Protein AF-A0A7C5RRA3-F1 (afdb_monomer)

Foldseek 3Di:
DDDPVCCQVPVPVVVVVCVVVVHDDPSVVSNVLVVLLVVLVVLLVVLVVVLVVLVVLLVVLVVQLPDPVHDPVVSVVSVVVSVVSVVVSVVSVVVSVVSVVVSVVSD

pLDDT: mean 86.03, std 7.1, range [56.44, 93.75]

Sequence (107 aa):
MLSLQLIRDHPDVVREALQRRHAQAPLDELIEVDRLWRQYTHQVETIRSERNALSKEIGQLSRLINDPQVDVRERRRAQHRRDDLVARSSFLSQQLEGLEAQLKEAE

Secondary structure (DSSP, 8-state):
---HHHHHH-HHHHHHHHHHTT----HHHHHHHHHHHHHHHHHHHHHHHHHHHHHHHHHHHHHHHH-TTS-HHHHHHHHHHHHHHHHHHHHHHHHHHHHHHHHHH--

Radius of gyration: 23.5 Å; Cα contacts (8 Å, |Δi|>4): 55; chains: 1; bounding box: 48×21×66 Å

Nearest PDB structures (foldseek):
  6r1m-assembly1_B  TM=5.993E-01  e=2.565E-02  Escherichia coli
  6hdz-assembly1_A  TM=5.631E-01  e=2.276E-02  Pseudomonas aeruginosa
  6he3-assembly1_A  TM=5.632E-01  e=2.276E-02  Pseudomonas aeruginosa
  6r1m-assembly1_A  TM=5.900E-01  e=3.257E-02  Escherichia coli
  6he1-assembly1_A  TM=5.591E-01  e=2.416E-02  Pseudomonas aeruginosa

Mean predicted aligned error: 7.26 Å

Solvent-accessible su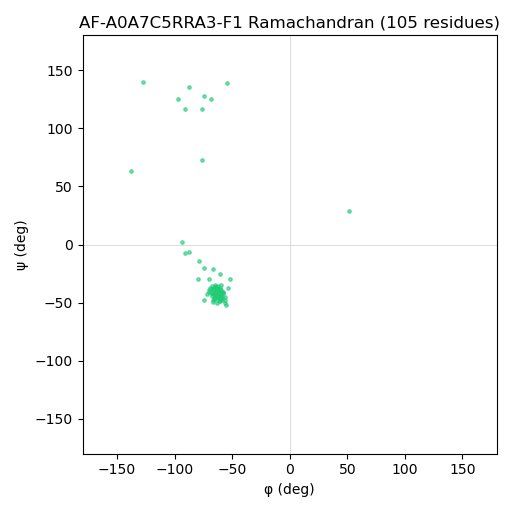rface area (backbone atoms only — not comparable to full-atom values): 5974 Å² total; per-residue (Å²): 131,87,53,71,64,53,49,69,78,37,45,67,62,49,52,51,54,29,57,79,66,74,48,90,70,71,60,68,60,52,52,52,51,54,50,51,50,51,52,50,52,51,48,46,54,48,50,52,51,50,44,54,52,46,53,51,51,41,53,53,33,52,51,51,52,69,38,86,89,50,54,70,70,55,28,52,53,36,46,54,52,34,51,55,49,51,52,51,43,52,53,49,50,54,51,42,54,53,51,54,51,54,53,61,74,72,107

Structure (mmCIF, N/CA/C/O backbone):
data_AF-A0A7C5RRA3-F1
#
_entry.id   AF-A0A7C5RRA3-F1
#
loop_
_atom_site.group_PDB
_atom_site.id
_atom_site.type_symbol
_atom_site.label_atom_id
_atom_site.label_alt_id
_atom_site.label_comp_id
_atom_site.label_asym_id
_atom_site.label_entity_id
_atom_site.label_seq_id
_atom_site.pdbx_PDB_ins_code
_atom_site.Cartn_x
_atom_site.Cartn_y
_atom_site.Cartn_z
_atom_site.occupancy
_atom_site.B_iso_or_equiv
_atom_site.auth_seq_id
_atom_site.auth_comp_id
_atom_site.auth_asym_id
_atom_site.auth_atom_id
_atom_site.pdbx_PDB_model_num
ATOM 1 N N . MET A 1 1 ? -9.518 -10.318 27.737 1.00 56.44 1 MET A N 1
ATOM 2 C CA . MET A 1 1 ? -9.768 -9.094 26.946 1.00 56.44 1 MET A CA 1
ATOM 3 C C . MET A 1 1 ? -10.991 -9.335 26.081 1.00 56.44 1 MET A C 1
ATOM 5 O O . MET A 1 1 ? -11.130 -10.449 25.593 1.00 56.44 1 MET A O 1
ATOM 9 N N . LEU A 1 2 ? -11.896 -8.361 25.955 1.00 60.06 2 LEU A N 1
ATOM 10 C CA . LEU A 1 2 ? -13.022 -8.464 25.023 1.00 60.06 2 LEU A CA 1
ATOM 11 C C . LEU A 1 2 ? -12.451 -8.409 23.600 1.00 60.06 2 LEU A C 1
ATOM 13 O O . LEU A 1 2 ? -11.700 -7.488 23.286 1.00 60.06 2 LEU A O 1
ATOM 17 N N . SER A 1 3 ? -12.750 -9.396 22.763 1.00 75.88 3 SER A N 1
ATOM 18 C CA . SER A 1 3 ? -12.256 -9.405 21.387 1.00 75.88 3 SER A CA 1
ATOM 19 C C . SER A 1 3 ? -13.037 -8.382 20.559 1.00 75.88 3 SER A C 1
ATOM 21 O O . SER A 1 3 ? -14.262 -8.461 20.506 1.00 75.88 3 SER A O 1
ATOM 23 N N . LEU A 1 4 ? -12.349 -7.474 19.857 1.00 73.81 4 LEU A N 1
ATOM 24 C CA . LEU A 1 4 ? -12.953 -6.555 18.870 1.00 73.81 4 LEU A CA 1
ATOM 25 C C . LEU A 1 4 ? -13.814 -7.294 17.833 1.00 73.81 4 LEU A C 1
ATOM 27 O O . LEU A 1 4 ? -14.827 -6.785 17.368 1.00 73.81 4 LEU A O 1
ATOM 31 N N . GLN A 1 5 ? -13.457 -8.543 17.538 1.00 75.25 5 GLN A N 1
ATOM 32 C CA . GLN A 1 5 ? -14.237 -9.423 16.678 1.00 75.25 5 GLN A CA 1
ATOM 33 C C . GLN A 1 5 ? -15.624 -9.759 17.248 1.00 75.25 5 GLN A C 1
ATOM 35 O O . GLN A 1 5 ? -16.602 -9.731 16.516 1.00 75.25 5 GLN A O 1
ATOM 40 N N . LEU A 1 6 ? -15.741 -9.979 18.562 1.00 78.38 6 LEU A N 1
ATOM 41 C CA . LEU A 1 6 ? -17.031 -10.220 19.217 1.00 78.38 6 LEU A CA 1
ATOM 42 C C . LEU A 1 6 ? -17.925 -8.971 19.173 1.00 78.38 6 LEU A C 1
ATOM 44 O O . LEU A 1 6 ? -19.128 -9.082 18.970 1.00 78.38 6 LEU A O 1
ATOM 48 N N . ILE A 1 7 ? -17.324 -7.788 19.339 1.00 80.06 7 ILE A N 1
ATOM 49 C CA . ILE A 1 7 ? -18.016 -6.493 19.241 1.00 80.06 7 ILE A CA 1
ATOM 50 C C . ILE A 1 7 ? -18.575 -6.277 17.832 1.00 80.06 7 ILE A C 1
ATOM 52 O O . ILE A 1 7 ? -19.681 -5.770 17.677 1.00 80.06 7 ILE A O 1
ATOM 56 N N . 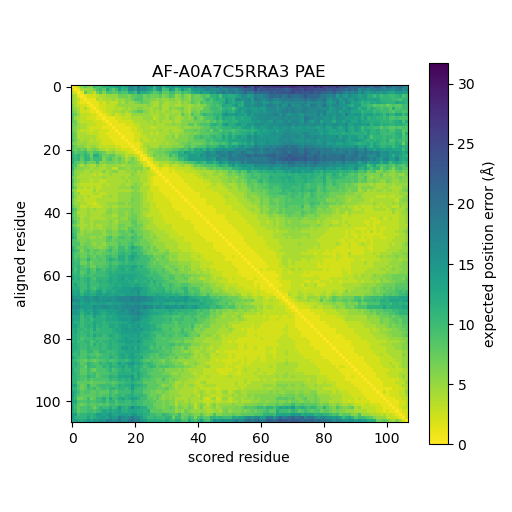ARG A 1 8 ? -17.821 -6.693 16.814 1.00 77.69 8 ARG A N 1
ATOM 57 C CA . ARG A 1 8 ? -18.194 -6.576 15.404 1.00 77.69 8 ARG A CA 1
ATOM 58 C C . ARG A 1 8 ? -19.269 -7.574 14.984 1.00 77.69 8 ARG A C 1
ATOM 60 O O . ARG A 1 8 ? -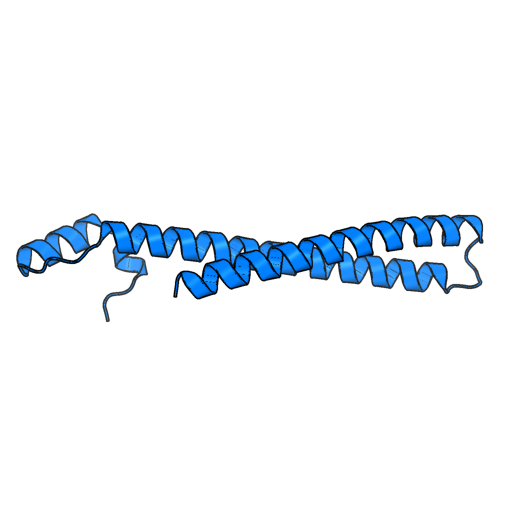20.213 -7.191 14.303 1.00 77.69 8 ARG A O 1
ATOM 67 N N . ASP A 1 9 ? -19.096 -8.838 15.353 1.00 81.81 9 ASP A N 1
ATOM 68 C CA . ASP A 1 9 ? -19.958 -9.927 14.886 1.00 81.81 9 ASP A CA 1
ATOM 69 C C . ASP A 1 9 ? -21.281 -9.959 15.672 1.00 81.81 9 ASP A C 1
ATOM 71 O O . ASP A 1 9 ? -22.325 -10.328 15.133 1.00 81.81 9 ASP A O 1
ATOM 75 N N . HIS A 1 10 ? -21.255 -9.526 16.940 1.00 84.44 10 HIS A N 1
ATOM 76 C CA . HIS A 1 10 ? -22.409 -9.523 17.840 1.00 84.44 10 HIS A CA 1
ATOM 77 C C . HIS A 1 10 ? -22.506 -8.231 18.679 1.00 84.44 10 HIS A C 1
ATOM 79 O O . HIS A 1 10 ? -22.461 -8.289 19.915 1.00 84.44 10 HIS A O 1
ATOM 85 N N . PRO A 1 11 ? -22.694 -7.058 18.045 1.00 81.75 11 PRO A N 1
ATOM 86 C CA . PRO A 1 11 ? -22.776 -5.777 18.750 1.00 81.75 11 PRO A CA 1
ATOM 87 C C . PRO A 1 11 ? -23.933 -5.734 19.756 1.00 81.75 11 PRO A C 1
ATOM 89 O O . PRO A 1 11 ? -23.785 -5.188 20.848 1.00 81.75 11 PRO A O 1
ATOM 92 N N . ASP A 1 12 ? -25.062 -6.376 19.446 1.00 82.62 12 ASP A N 1
ATOM 93 C CA . ASP A 1 12 ? -26.242 -6.392 20.317 1.00 82.62 12 ASP A CA 1
ATOM 94 C C . ASP A 1 12 ? -26.000 -7.169 21.618 1.00 82.62 12 ASP A C 1
ATOM 96 O O . ASP A 1 12 ? -26.393 -6.719 22.694 1.00 82.62 12 ASP A O 1
ATOM 100 N N . VAL A 1 13 ? -25.268 -8.287 21.542 1.00 84.75 13 VAL A N 1
ATOM 101 C CA . VAL A 1 13 ? -24.884 -9.094 22.713 1.00 84.75 13 VAL A CA 1
ATOM 102 C C . VAL A 1 13 ? -23.958 -8.296 23.630 1.00 84.75 13 VAL A C 1
ATOM 104 O O . VAL A 1 13 ? -24.082 -8.346 24.856 1.00 84.75 13 VAL A O 1
ATOM 107 N N . VAL A 1 14 ? -23.040 -7.520 23.048 1.00 82.50 14 VAL A N 1
ATOM 108 C CA . VAL A 1 14 ? -22.143 -6.645 23.810 1.00 82.50 14 VAL A CA 1
ATOM 109 C C . VAL A 1 14 ? -22.911 -5.476 24.429 1.00 82.50 14 VAL A C 1
ATOM 111 O O . VAL A 1 14 ? -22.683 -5.159 25.597 1.00 82.50 14 VAL A O 1
ATOM 114 N N . ARG A 1 15 ? -23.863 -4.881 23.701 1.00 83.38 15 ARG A N 1
ATOM 115 C CA . ARG A 1 15 ? -24.729 -3.804 24.204 1.00 83.38 15 ARG A CA 1
ATOM 116 C C . ARG A 1 15 ? -25.561 -4.270 25.401 1.00 83.38 15 ARG A C 1
ATOM 118 O O . ARG A 1 15 ? -25.609 -3.578 26.418 1.00 83.38 15 ARG A O 1
ATOM 125 N N . GLU A 1 16 ? -26.144 -5.464 25.328 1.00 83.44 16 GLU A N 1
ATOM 126 C CA . GLU A 1 16 ? -26.901 -6.056 26.435 1.00 83.44 16 GLU A CA 1
ATOM 127 C C . GLU A 1 16 ? -25.997 -6.371 27.642 1.00 83.44 16 GLU A C 1
ATOM 129 O O . GLU A 1 16 ? -26.345 -6.080 28.789 1.00 83.44 16 GLU A O 1
ATOM 134 N N . ALA A 1 17 ? -24.795 -6.907 27.406 1.00 84.31 17 ALA A N 1
ATOM 135 C CA . ALA A 1 17 ? -23.824 -7.173 28.466 1.00 84.31 17 ALA A CA 1
ATOM 136 C C . ALA A 1 17 ? -23.338 -5.889 29.169 1.00 84.31 17 ALA A C 1
ATOM 138 O O . ALA A 1 17 ? -23.134 -5.899 30.386 1.00 84.31 17 ALA A O 1
ATOM 139 N N . LEU A 1 18 ? -23.178 -4.787 28.429 1.00 82.94 18 LEU A N 1
ATOM 140 C CA . LEU A 1 18 ? -22.840 -3.465 28.967 1.00 82.94 18 LEU A CA 1
ATOM 141 C C . LEU A 1 18 ? -23.981 -2.891 29.815 1.00 82.94 18 LEU A C 1
ATOM 143 O O . LEU A 1 18 ? -23.739 -2.445 30.939 1.00 82.94 18 LEU A O 1
ATOM 147 N N . GLN A 1 19 ? -25.226 -2.990 29.333 1.00 83.94 19 GLN A N 1
ATOM 148 C CA . GLN A 1 19 ? -26.414 -2.572 30.085 1.00 83.94 19 GLN A CA 1
ATOM 149 C C . GLN A 1 19 ? -26.565 -3.344 31.400 1.00 83.94 19 GLN A C 1
ATOM 151 O O . GLN A 1 19 ? -26.742 -2.729 32.450 1.00 83.94 19 GLN A O 1
ATOM 156 N N . ARG A 1 20 ? -26.415 -4.678 31.376 1.00 85.06 20 ARG A N 1
ATOM 157 C CA . ARG A 1 20 ? -26.461 -5.529 32.584 1.00 85.06 20 ARG A CA 1
ATOM 158 C C . ARG A 1 20 ? -25.376 -5.182 33.606 1.00 85.06 20 ARG A C 1
ATOM 160 O O . ARG A 1 20 ? -25.533 -5.461 34.789 1.00 85.06 20 ARG A O 1
ATOM 167 N N . ARG A 1 21 ? -24.265 -4.598 33.154 1.00 84.06 21 ARG A N 1
ATOM 168 C CA . ARG A 1 21 ? -23.142 -4.165 33.996 1.00 84.06 21 ARG A CA 1
ATOM 169 C C . ARG A 1 21 ? -23.226 -2.699 34.421 1.00 84.06 21 ARG A C 1
ATOM 171 O O . ARG A 1 21 ? -22.305 -2.235 35.085 1.00 84.06 21 ARG A O 1
ATOM 178 N N . HIS A 1 22 ? -24.285 -1.978 34.041 1.00 79.56 22 HIS A N 1
ATOM 179 C CA . HIS A 1 22 ? -24.413 -0.528 34.231 1.00 79.56 22 HIS A CA 1
ATOM 180 C C . HIS A 1 22 ? -23.200 0.265 33.708 1.00 79.56 22 HIS A C 1
ATOM 182 O O . HIS A 1 22 ? -22.879 1.337 34.215 1.00 79.56 22 HIS A O 1
ATOM 188 N N . ALA A 1 23 ? -22.520 -0.265 32.690 1.00 76.19 23 ALA A N 1
ATOM 189 C CA . ALA A 1 23 ? -21.362 0.363 32.078 1.00 76.19 23 ALA A CA 1
ATOM 190 C C . ALA A 1 23 ? -21.804 1.119 30.822 1.00 76.19 23 ALA A C 1
ATOM 192 O O . ALA A 1 23 ? -22.407 0.534 29.922 1.00 76.19 23 ALA A O 1
ATOM 193 N N . GLN A 1 24 ? -21.484 2.410 30.746 1.00 70.81 24 GLN A N 1
ATOM 194 C CA . GLN A 1 24 ? -21.594 3.169 29.504 1.00 70.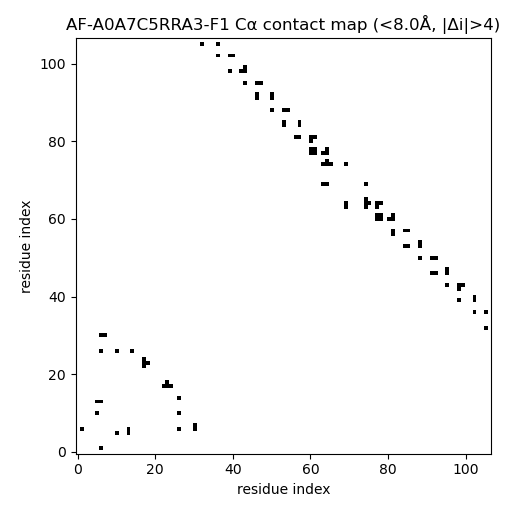81 24 GLN A CA 1
ATOM 195 C C . GLN A 1 24 ? -20.261 3.081 28.766 1.00 70.81 24 GLN A C 1
ATOM 197 O O . GLN A 1 24 ? -19.237 3.531 29.273 1.00 70.81 24 GLN A O 1
ATOM 202 N N . ALA A 1 25 ? -20.279 2.470 27.586 1.00 75.69 25 ALA A N 1
ATOM 203 C CA . ALA A 1 25 ? -19.153 2.463 26.665 1.00 75.69 25 ALA A CA 1
ATOM 204 C C . ALA A 1 25 ? -19.642 2.946 25.292 1.00 75.69 25 ALA A C 1
ATOM 206 O O . ALA A 1 25 ? -20.744 2.553 24.889 1.00 75.69 25 ALA A O 1
ATOM 207 N N . PRO A 1 26 ? -18.856 3.766 24.572 1.00 79.44 26 PRO A N 1
ATOM 208 C CA . PRO A 1 26 ? -19.215 4.270 23.250 1.00 79.44 26 PRO A CA 1
ATOM 209 C C . PRO A 1 26 ? -19.027 3.166 22.194 1.00 79.44 26 PRO A C 1
ATOM 211 O O . PRO A 1 26 ? -18.072 3.153 21.423 1.00 79.44 26 PRO A O 1
ATOM 214 N N . LEU A 1 27 ? -19.926 2.177 22.210 1.00 81.31 27 LEU A N 1
ATOM 215 C CA . LEU A 1 27 ? -19.847 0.984 21.364 1.00 81.31 27 LEU A CA 1
ATOM 216 C C . LEU A 1 27 ? -19.957 1.328 19.876 1.00 81.31 27 LEU A C 1
ATOM 218 O O . LEU A 1 27 ? -19.226 0.773 19.063 1.00 81.31 27 LEU A O 1
ATOM 222 N N . ASP A 1 28 ? -20.860 2.245 19.533 1.00 81.88 28 ASP A N 1
ATOM 223 C CA . ASP A 1 28 ? -21.107 2.620 18.143 1.00 81.88 28 ASP A CA 1
ATOM 224 C C . ASP A 1 28 ? -19.909 3.403 17.566 1.00 81.88 28 ASP A C 1
ATOM 226 O O . ASP A 1 28 ? -19.473 3.118 16.454 1.00 81.88 28 ASP A O 1
ATOM 230 N N . GLU A 1 29 ? -19.288 4.294 18.352 1.00 83.44 29 GLU A N 1
ATOM 231 C CA . GLU A 1 29 ? -18.044 4.982 17.959 1.00 83.44 29 GLU A CA 1
ATOM 232 C C . GLU A 1 29 ? -16.896 3.988 17.749 1.00 83.44 29 GLU A C 1
ATOM 234 O O . GLU A 1 29 ? -16.170 4.077 16.761 1.00 83.44 29 GLU A O 1
ATOM 239 N N . LEU A 1 30 ? -16.762 2.993 18.633 1.00 83.25 30 LEU A N 1
ATOM 240 C CA . LEU A 1 30 ? -15.745 1.949 18.506 1.00 83.25 30 LEU A CA 1
ATOM 241 C C . LEU A 1 30 ? -15.915 1.130 17.216 1.00 83.25 30 LEU A C 1
ATOM 243 O O . LEU A 1 30 ? -14.926 0.793 16.565 1.00 83.25 30 LEU A O 1
ATOM 247 N N . ILE A 1 31 ? -17.156 0.804 16.844 1.00 85.25 31 ILE A N 1
ATOM 248 C CA . ILE A 1 31 ? -17.459 0.062 15.614 1.00 85.25 31 ILE A CA 1
ATOM 249 C C . ILE A 1 31 ? -17.121 0.900 14.376 1.00 85.25 31 ILE A C 1
ATOM 251 O O . ILE A 1 31 ? -16.541 0.369 13.425 1.00 85.25 31 ILE A O 1
ATOM 255 N N . GLU A 1 32 ? -17.441 2.194 14.383 1.00 86.94 32 GLU A N 1
ATOM 256 C CA . GLU A 1 32 ? -17.117 3.091 13.270 1.00 86.94 32 GLU A CA 1
ATOM 257 C C . GLU A 1 32 ? -15.605 3.297 13.116 1.00 86.94 32 GLU A C 1
ATOM 259 O O . GLU A 1 32 ? -15.083 3.195 12.003 1.00 86.94 32 GLU A O 1
ATOM 264 N N . VAL A 1 33 ? -14.870 3.482 14.217 1.00 85.81 33 VAL A N 1
ATOM 265 C CA . VAL A 1 33 ? -13.401 3.567 14.188 1.00 85.81 33 VAL A CA 1
ATOM 266 C C . VAL A 1 33 ? -12.783 2.258 13.680 1.00 85.81 33 VAL A C 1
ATOM 268 O O . VAL A 1 33 ? -11.939 2.293 12.785 1.00 85.81 33 VAL A O 1
ATOM 271 N N . ASP A 1 34 ? -13.246 1.091 14.150 1.00 86.38 34 ASP A N 1
ATOM 272 C CA . ASP A 1 34 ? -12.788 -0.220 13.650 1.00 86.38 34 ASP A CA 1
ATOM 273 C C . ASP A 1 34 ? -13.072 -0.405 12.149 1.00 86.38 34 ASP A C 1
ATOM 275 O O . ASP A 1 34 ? -12.270 -0.999 11.418 1.00 86.38 34 ASP A O 1
ATOM 279 N N . ARG A 1 35 ? -14.212 0.099 11.664 1.00 87.31 35 ARG A N 1
ATOM 280 C CA . ARG A 1 35 ? -14.571 0.064 10.243 1.00 87.31 35 ARG A CA 1
ATOM 281 C C . ARG A 1 35 ? -13.633 0.937 9.411 1.00 87.31 35 ARG A C 1
ATOM 283 O O . ARG A 1 35 ? -13.123 0.455 8.396 1.00 87.31 35 ARG A O 1
ATOM 290 N N . LEU A 1 36 ? -13.411 2.185 9.823 1.00 86.62 36 LEU A N 1
ATOM 291 C CA . LEU A 1 36 ? -12.525 3.121 9.126 1.00 86.62 36 LEU A CA 1
ATOM 292 C C . LEU A 1 36 ? -11.087 2.608 9.106 1.00 86.62 36 LEU A C 1
ATOM 294 O O . LEU A 1 36 ? -10.469 2.572 8.043 1.00 86.62 36 LEU A O 1
ATOM 298 N N . TRP A 1 37 ? -10.593 2.121 10.245 1.00 86.56 37 TRP A N 1
ATOM 299 C CA . TRP A 1 37 ? -9.260 1.537 10.354 1.00 86.56 37 TRP A CA 1
ATOM 300 C C . TRP A 1 37 ? -9.071 0.393 9.351 1.00 86.56 37 TRP A C 1
ATOM 302 O O . TRP A 1 37 ? -8.169 0.449 8.515 1.00 86.56 37 TRP A O 1
ATOM 312 N N . ARG A 1 38 ? -9.986 -0.589 9.320 1.00 86.75 38 ARG A N 1
ATOM 313 C CA . ARG A 1 38 ? -9.924 -1.703 8.353 1.00 86.75 38 ARG A CA 1
ATOM 314 C C . ARG A 1 38 ? -9.998 -1.241 6.902 1.00 86.75 38 ARG A C 1
ATOM 316 O O . ARG A 1 38 ? -9.299 -1.795 6.052 1.00 86.75 38 ARG A O 1
ATOM 323 N N . GLN A 1 39 ? -10.849 -0.262 6.608 1.00 89.19 39 GLN A N 1
ATOM 324 C CA . GLN A 1 39 ? -10.977 0.292 5.265 1.00 89.19 39 GLN A CA 1
ATOM 325 C C . GLN A 1 39 ? -9.658 0.923 4.805 1.00 89.19 39 GLN A C 1
ATOM 327 O O . GLN A 1 39 ? -9.193 0.612 3.708 1.00 89.19 39 GLN A O 1
ATOM 332 N N . TYR A 1 40 ? -9.035 1.758 5.635 1.00 85.81 40 TYR A N 1
ATOM 333 C CA . TYR A 1 40 ? -7.762 2.387 5.296 1.00 85.81 40 TYR A CA 1
ATOM 334 C C . TYR A 1 40 ? -6.619 1.376 5.229 1.00 85.81 40 TYR A C 1
ATOM 336 O O . TYR A 1 40 ? -5.853 1.407 4.270 1.00 85.81 40 TYR A O 1
ATOM 344 N N . THR A 1 41 ? -6.544 0.416 6.157 1.00 86.88 41 THR A N 1
ATOM 345 C CA . THR A 1 41 ? -5.563 -0.679 6.080 1.00 86.88 41 THR A CA 1
ATOM 346 C C . THR A 1 41 ? -5.690 -1.443 4.761 1.00 86.88 41 THR A C 1
ATOM 348 O O . THR A 1 41 ? -4.692 -1.696 4.090 1.00 86.88 41 THR A O 1
ATOM 351 N N . HIS A 1 42 ? -6.913 -1.773 4.338 1.00 90.12 42 HIS A N 1
ATOM 352 C CA . HIS A 1 42 ? -7.131 -2.461 3.069 1.00 90.12 42 HIS A CA 1
ATOM 353 C C . HIS A 1 42 ? -6.696 -1.620 1.857 1.00 90.12 42 HIS A C 1
ATOM 355 O O . HIS A 1 42 ? -6.081 -2.151 0.929 1.00 90.12 42 HIS A O 1
ATOM 361 N N . GLN A 1 43 ? -6.972 -0.312 1.861 1.00 88.56 43 GLN A N 1
ATOM 362 C CA . GLN A 1 43 ? -6.537 0.597 0.795 1.00 88.56 43 GLN A CA 1
ATOM 363 C C . GLN A 1 43 ? -5.009 0.716 0.726 1.00 88.56 43 GLN A C 1
ATOM 365 O O . GLN A 1 43 ? -4.440 0.602 -0.358 1.00 88.56 43 GLN A O 1
ATOM 370 N N . VAL A 1 44 ? -4.345 0.870 1.875 1.00 89.06 44 VAL A N 1
ATOM 371 C CA . VAL A 1 44 ? -2.878 0.900 2.000 1.00 89.06 44 VAL A CA 1
ATOM 372 C C . VAL A 1 44 ? -2.260 -0.367 1.411 1.00 89.06 44 VAL A C 1
ATOM 374 O O . VAL A 1 44 ? -1.374 -0.288 0.559 1.00 89.06 44 VAL A O 1
ATOM 377 N N . GLU A 1 45 ? -2.758 -1.543 1.796 1.00 91.31 45 GLU A N 1
ATOM 378 C CA . GLU A 1 45 ? -2.255 -2.819 1.276 1.00 91.31 45 GLU A CA 1
ATOM 379 C C . GLU A 1 45 ? -2.518 -2.986 -0.229 1.00 91.31 45 GLU A C 1
ATOM 381 O O . GLU A 1 45 ? -1.656 -3.475 -0.966 1.00 91.31 45 GLU A O 1
ATOM 386 N N . THR A 1 46 ? -3.663 -2.506 -0.721 1.00 92.38 46 THR A N 1
ATOM 387 C CA . THR A 1 46 ? -3.985 -2.509 -2.157 1.00 92.38 46 THR A CA 1
ATOM 388 C C . THR A 1 46 ? -3.004 -1.643 -2.945 1.00 92.38 46 THR A C 1
ATOM 390 O O . THR A 1 46 ? -2.391 -2.120 -3.901 1.00 92.38 46 THR A O 1
ATOM 393 N N . ILE A 1 47 ? -2.770 -0.404 -2.507 1.00 90.94 47 ILE A N 1
ATOM 394 C CA . ILE A 1 47 ? -1.839 0.528 -3.157 1.00 90.94 47 ILE A CA 1
ATOM 395 C C . ILE A 1 47 ? -0.402 -0.008 -3.119 1.00 90.94 47 ILE A C 1
ATOM 397 O O . ILE A 1 47 ? 0.320 0.064 -4.117 1.00 90.94 47 ILE A O 1
ATOM 401 N N . ARG A 1 48 ? 0.021 -0.606 -1.998 1.00 89.50 48 ARG A N 1
ATOM 402 C CA . ARG A 1 48 ? 1.330 -1.272 -1.890 1.00 89.50 48 ARG A CA 1
ATOM 403 C C . ARG A 1 48 ? 1.465 -2.412 -2.898 1.00 89.50 48 ARG A C 1
ATOM 405 O O . ARG A 1 48 ? 2.504 -2.520 -3.555 1.00 89.50 48 ARG A O 1
ATOM 412 N N . SER A 1 49 ? 0.428 -3.236 -3.047 1.00 92.69 49 SER A N 1
ATOM 413 C CA . SER A 1 49 ? 0.388 -4.317 -4.037 1.00 92.69 49 SER A CA 1
ATOM 414 C C . SER A 1 49 ? 0.490 -3.779 -5.469 1.00 92.69 49 SER A C 1
ATOM 416 O O . SER A 1 49 ? 1.333 -4.244 -6.242 1.00 92.69 49 SER A O 1
ATOM 418 N N . GLU A 1 50 ? -0.282 -2.739 -5.802 1.00 91.88 50 GLU A N 1
ATOM 419 C CA . GLU A 1 50 ? -0.227 -2.079 -7.110 1.00 91.88 50 GLU A CA 1
ATOM 420 C C . GLU A 1 50 ? 1.171 -1.528 -7.410 1.00 91.88 50 GLU A C 1
ATOM 422 O O . GLU A 1 50 ? 1.737 -1.817 -8.464 1.00 91.88 50 GLU A O 1
ATOM 427 N N . ARG A 1 51 ? 1.788 -0.809 -6.466 1.00 91.50 51 ARG A N 1
ATOM 428 C CA . ARG A 1 51 ? 3.155 -0.288 -6.617 1.00 91.50 51 ARG A CA 1
ATOM 429 C C . ARG A 1 51 ? 4.169 -1.408 -6.854 1.00 91.50 51 ARG A C 1
ATOM 431 O O . ARG A 1 51 ? 5.058 -1.272 -7.694 1.00 91.50 51 ARG A O 1
ATOM 438 N N . ASN A 1 52 ? 4.040 -2.529 -6.146 1.00 91.88 52 ASN A N 1
ATOM 439 C CA . ASN A 1 52 ? 4.922 -3.681 -6.333 1.00 91.88 52 ASN A CA 1
ATOM 440 C C . ASN A 1 52 ? 4.753 -4.309 -7.727 1.00 91.88 52 ASN A C 1
ATOM 442 O O . ASN A 1 52 ? 5.742 -4.729 -8.331 1.00 91.88 52 ASN A O 1
ATOM 446 N N . ALA A 1 53 ? 3.529 -4.359 -8.259 1.00 92.50 53 ALA A N 1
ATOM 447 C CA . ALA A 1 53 ? 3.272 -4.811 -9.625 1.00 92.50 53 ALA A CA 1
ATOM 448 C C . ALA A 1 53 ? 3.878 -3.850 -10.662 1.00 92.50 53 ALA A C 1
ATOM 450 O O . ALA A 1 53 ? 4.610 -4.291 -11.550 1.00 92.50 53 ALA A O 1
ATOM 451 N N . LEU A 1 54 ? 3.667 -2.540 -10.492 1.00 91.62 54 LEU A N 1
ATOM 452 C CA . LEU A 1 54 ? 4.247 -1.506 -11.354 1.00 91.62 54 LEU A CA 1
ATOM 453 C C . LEU A 1 54 ? 5.778 -1.543 -11.342 1.00 91.62 54 LEU A C 1
ATOM 455 O O . LEU A 1 54 ? 6.407 -1.464 -12.393 1.00 91.62 54 LEU A O 1
ATOM 459 N N . SER A 1 55 ? 6.394 -1.730 -10.173 1.00 90.25 55 SER A N 1
ATOM 460 C CA . SER A 1 55 ? 7.850 -1.840 -10.038 1.00 90.25 55 SER A CA 1
ATOM 461 C C . SER A 1 55 ? 8.421 -3.015 -10.844 1.00 90.25 55 SER A C 1
ATOM 463 O O . SER A 1 55 ? 9.453 -2.875 -11.507 1.00 90.25 55 SER A O 1
ATOM 465 N N . LYS A 1 56 ? 7.720 -4.159 -10.872 1.00 93.75 56 LYS A N 1
ATOM 466 C CA . LYS A 1 56 ? 8.104 -5.308 -11.708 1.00 93.75 56 LYS A CA 1
ATOM 467 C C . LYS A 1 56 ? 8.030 -4.972 -13.200 1.00 93.75 56 LYS A C 1
ATOM 469 O O . LYS A 1 56 ? 8.973 -5.289 -13.924 1.00 93.75 56 LYS A O 1
ATOM 474 N N . GLU A 1 57 ? 6.958 -4.317 -13.650 1.00 91.88 57 GLU A N 1
ATOM 475 C CA . GLU A 1 57 ? 6.793 -3.905 -15.055 1.00 91.88 57 GLU A CA 1
ATOM 476 C C . GLU A 1 57 ? 7.865 -2.879 -15.467 1.00 91.88 57 GLU A C 1
ATOM 478 O O . GLU A 1 57 ? 8.519 -3.047 -16.496 1.00 91.88 57 GLU A O 1
ATOM 483 N N . ILE A 1 58 ? 8.151 -1.884 -14.620 1.00 91.56 58 ILE A N 1
ATOM 484 C CA . ILE A 1 58 ? 9.240 -0.911 -14.821 1.00 91.56 58 ILE A CA 1
ATOM 485 C C . ILE A 1 58 ? 10.594 -1.621 -14.956 1.00 91.56 58 ILE A C 1
ATOM 487 O O . ILE A 1 58 ? 11.400 -1.269 -15.823 1.00 91.56 58 ILE A O 1
ATOM 491 N N . GLY A 1 59 ? 10.852 -2.639 -14.129 1.00 91.81 59 GLY A N 1
ATOM 492 C CA . GLY A 1 59 ? 12.072 -3.443 -14.198 1.00 91.81 59 GLY A CA 1
ATOM 493 C C . GLY A 1 59 ? 12.198 -4.227 -15.508 1.00 91.81 59 GLY A C 1
ATOM 494 O O . GLY A 1 59 ? 13.279 -4.265 -16.099 1.00 91.81 59 GLY A O 1
ATOM 495 N N . GLN A 1 60 ? 11.101 -4.810 -15.998 1.00 93.44 60 GLN A N 1
ATOM 496 C CA . GLN A 1 60 ? 11.061 -5.504 -17.291 1.00 93.44 60 GLN A CA 1
ATOM 497 C C . GLN A 1 60 ? 11.306 -4.538 -18.456 1.00 93.44 60 GLN A C 1
ATOM 499 O O . GLN A 1 60 ? 12.165 -4.802 -19.298 1.00 93.44 60 GLN A O 1
ATOM 504 N N . LEU A 1 61 ? 10.626 -3.388 -18.462 1.00 91.56 61 LEU A N 1
ATOM 505 C CA . LEU A 1 61 ? 10.819 -2.350 -19.476 1.00 91.56 61 LEU A CA 1
ATOM 506 C C . LEU A 1 61 ? 12.254 -1.817 -19.467 1.00 91.56 61 LEU A C 1
ATOM 508 O O . LEU A 1 61 ? 12.840 -1.619 -20.524 1.00 91.56 61 LEU A O 1
ATOM 512 N N . SER A 1 62 ? 12.859 -1.651 -18.289 1.00 90.94 62 SER A N 1
ATOM 513 C CA . SER A 1 62 ? 14.252 -1.202 -18.172 1.00 90.94 62 SER A CA 1
ATOM 514 C C . SER A 1 62 ? 15.241 -2.199 -18.776 1.00 90.94 62 SER A C 1
ATOM 516 O O . SER A 1 62 ? 16.216 -1.784 -19.396 1.00 90.94 62 SER A O 1
ATOM 518 N N . ARG A 1 63 ? 14.994 -3.510 -18.650 1.00 92.25 63 ARG A N 1
ATOM 519 C CA . ARG A 1 63 ? 15.813 -4.528 -19.331 1.00 92.25 63 ARG A CA 1
ATOM 520 C C . ARG A 1 63 ? 15.670 -4.424 -20.845 1.00 92.25 63 ARG A C 1
ATOM 522 O O . ARG A 1 63 ? 16.679 -4.411 -21.533 1.00 92.25 63 ARG A O 1
ATOM 529 N N . LEU A 1 64 ? 14.440 -4.279 -21.334 1.00 90.44 64 LEU A N 1
ATOM 530 C CA . LEU A 1 64 ? 14.150 -4.158 -22.763 1.00 90.44 64 LEU A CA 1
ATOM 531 C C . LEU A 1 64 ? 14.771 -2.887 -23.375 1.00 90.44 64 LEU A C 1
ATOM 533 O O . LEU A 1 64 ? 15.310 -2.932 -24.473 1.00 90.44 64 LEU A O 1
ATOM 537 N N . ILE A 1 65 ? 14.772 -1.764 -22.647 1.00 90.31 65 ILE A N 1
ATOM 538 C CA . ILE A 1 65 ? 15.433 -0.510 -23.062 1.00 90.31 65 ILE A CA 1
ATOM 539 C C . ILE A 1 65 ? 16.960 -0.669 -23.146 1.00 90.31 65 ILE A C 1
ATOM 541 O O . ILE A 1 65 ? 17.600 -0.065 -24.007 1.00 90.31 65 ILE A O 1
ATOM 545 N N . ASN A 1 66 ? 17.553 -1.467 -22.258 1.00 89.75 66 ASN A N 1
ATOM 546 C CA . ASN A 1 66 ? 19.000 -1.674 -22.211 1.00 89.75 66 ASN A CA 1
ATOM 547 C C . ASN A 1 66 ? 19.486 -2.806 -23.127 1.00 89.75 66 ASN A C 1
ATOM 549 O O . ASN A 1 66 ? 20.695 -2.977 -23.265 1.00 89.75 66 ASN A O 1
ATOM 553 N N . ASP A 1 67 ? 18.580 -3.564 -23.749 1.00 90.88 67 ASP A N 1
ATOM 554 C CA . ASP A 1 67 ? 18.934 -4.647 -24.659 1.00 90.88 67 ASP A CA 1
ATOM 555 C C . ASP A 1 67 ? 19.394 -4.082 -26.022 1.00 90.88 67 ASP A C 1
ATOM 557 O O . ASP A 1 67 ? 18.607 -3.436 -26.725 1.00 90.88 67 ASP A O 1
ATOM 561 N N . PRO A 1 68 ? 20.661 -4.304 -26.428 1.00 87.19 68 PRO A N 1
ATOM 562 C CA . PRO A 1 68 ? 21.176 -3.829 -27.710 1.00 87.19 68 PRO A CA 1
ATOM 563 C C . PRO A 1 68 ? 20.521 -4.498 -28.926 1.00 87.19 68 PRO A C 1
ATOM 565 O O . PRO A 1 68 ? 20.598 -3.941 -30.019 1.00 87.19 68 PRO A O 1
ATOM 568 N N . GLN A 1 69 ? 19.910 -5.678 -28.753 1.00 91.62 69 GLN A N 1
ATOM 569 C CA . GLN A 1 69 ? 19.252 -6.440 -29.822 1.00 91.62 69 GLN A CA 1
ATOM 570 C C . GLN A 1 69 ? 17.860 -5.894 -30.16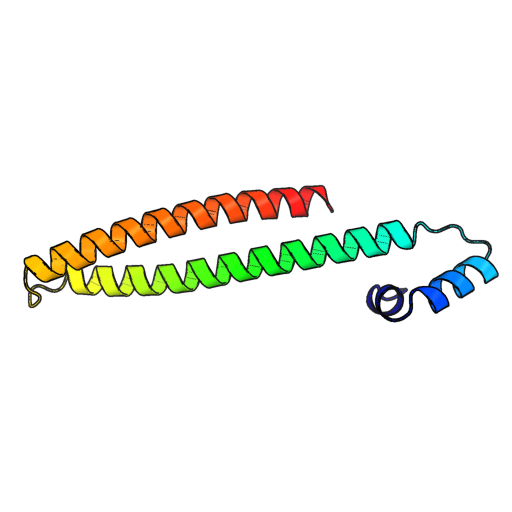6 1.00 91.62 69 GLN A C 1
ATOM 572 O O . GLN A 1 69 ? 17.298 -6.239 -31.204 1.00 91.62 69 GLN A O 1
ATOM 577 N N . VAL A 1 70 ? 17.297 -5.037 -29.311 1.00 89.69 70 VAL A N 1
ATOM 578 C CA . VAL A 1 70 ? 15.958 -4.472 -29.492 1.00 89.69 70 VAL A CA 1
ATOM 579 C C . VAL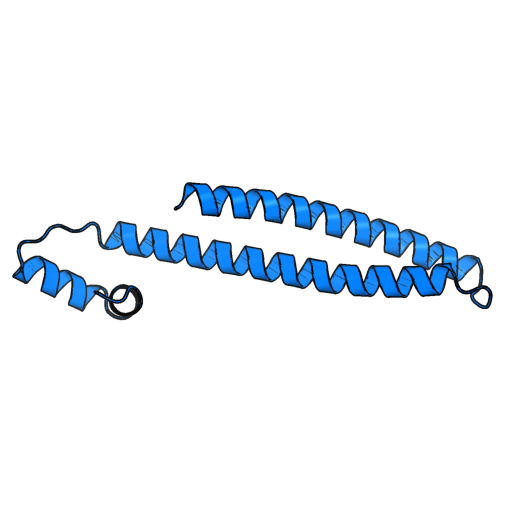 A 1 70 ? 16.020 -3.206 -30.349 1.00 89.69 70 VAL A C 1
ATOM 581 O O . VAL A 1 70 ? 16.851 -2.310 -30.137 1.00 89.69 70 VAL A O 1
ATOM 584 N N . ASP A 1 71 ? 15.090 -3.102 -31.302 1.00 92.56 71 ASP A N 1
ATOM 585 C CA . ASP A 1 71 ? 14.970 -1.950 -32.195 1.00 92.56 71 ASP A CA 1
ATOM 586 C C . ASP A 1 71 ? 14.855 -0.637 -31.395 1.00 92.56 71 ASP A C 1
ATOM 588 O O . ASP A 1 71 ? 14.149 -0.530 -30.390 1.00 92.56 71 ASP A O 1
ATOM 592 N N . VAL A 1 72 ? 15.531 0.407 -31.873 1.00 90.06 72 VAL A N 1
ATOM 593 C CA . VAL A 1 72 ? 15.503 1.764 -31.311 1.00 90.06 72 VAL A CA 1
ATOM 594 C C . VAL A 1 72 ? 14.067 2.279 -31.171 1.00 90.06 72 VAL A C 1
ATOM 596 O O . VAL A 1 72 ? 13.744 2.944 -30.183 1.00 90.06 72 VAL A O 1
ATOM 599 N N . ARG A 1 73 ? 13.180 1.967 -32.130 1.00 91.44 73 ARG A N 1
ATOM 600 C CA . ARG A 1 73 ? 11.760 2.361 -32.053 1.00 91.44 73 ARG A CA 1
ATOM 601 C C . ARG A 1 73 ? 11.048 1.698 -30.881 1.00 91.44 73 ARG A C 1
ATOM 603 O O . ARG A 1 73 ? 10.258 2.346 -30.194 1.00 91.44 73 ARG A O 1
ATOM 610 N N . GLU A 1 74 ? 11.325 0.422 -30.659 1.00 88.81 74 GLU A N 1
ATOM 611 C CA . GLU A 1 74 ? 10.714 -0.368 -29.598 1.00 88.81 74 GLU A CA 1
ATOM 612 C C . GLU A 1 74 ? 11.241 0.052 -28.224 1.00 88.81 74 GLU A C 1
ATOM 614 O O . GLU A 1 74 ? 10.447 0.315 -27.320 1.00 88.81 74 GLU A O 1
ATOM 619 N N . ARG A 1 75 ? 12.552 0.293 -28.103 1.00 90.06 75 ARG A N 1
ATOM 620 C CA . ARG A 1 75 ? 13.152 0.881 -26.897 1.00 90.06 75 ARG A CA 1
ATOM 621 C C . ARG A 1 75 ? 12.560 2.245 -26.555 1.00 90.06 75 ARG A C 1
ATOM 623 O O . ARG A 1 75 ? 12.233 2.491 -25.397 1.00 90.06 75 ARG A O 1
ATOM 630 N N . ARG A 1 76 ? 12.334 3.115 -27.548 1.00 90.94 76 ARG A N 1
ATOM 631 C CA . ARG A 1 76 ? 11.684 4.420 -27.324 1.00 90.94 76 ARG A CA 1
ATOM 632 C C . ARG A 1 76 ? 10.246 4.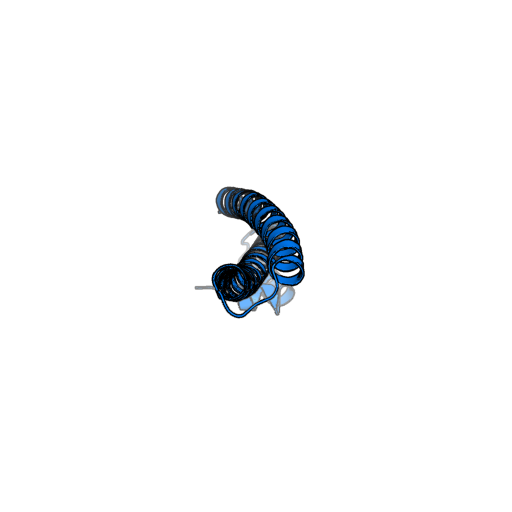265 -26.815 1.00 90.94 76 ARG A C 1
ATOM 634 O O . ARG A 1 76 ? 9.852 4.980 -25.898 1.00 90.94 76 ARG A O 1
ATOM 641 N N . ARG A 1 77 ? 9.463 3.325 -27.361 1.00 91.50 77 ARG A N 1
ATOM 642 C CA . ARG A 1 77 ? 8.104 3.024 -26.860 1.00 91.50 77 ARG A CA 1
ATOM 643 C C . ARG A 1 77 ? 8.132 2.500 -25.426 1.00 91.50 77 ARG A C 1
ATOM 645 O O . ARG A 1 77 ? 7.342 2.948 -24.600 1.00 91.50 77 ARG A O 1
ATOM 652 N N . ALA A 1 78 ? 9.052 1.585 -25.133 1.00 89.69 78 ALA A N 1
ATOM 653 C CA . ALA A 1 78 ? 9.238 1.049 -23.792 1.00 89.69 78 ALA A CA 1
ATOM 654 C C . ALA A 1 78 ? 9.656 2.135 -22.795 1.00 89.69 78 ALA A C 1
ATOM 656 O O . ALA A 1 78 ? 9.194 2.122 -21.658 1.00 89.69 78 ALA A O 1
ATOM 657 N N . GLN A 1 79 ? 10.463 3.105 -23.229 1.00 90.12 79 GLN A N 1
ATOM 658 C CA . GLN A 1 79 ? 10.866 4.239 -22.407 1.00 90.12 79 GLN A CA 1
ATOM 659 C C . GLN A 1 79 ? 9.695 5.162 -22.068 1.00 90.12 79 GLN A C 1
ATOM 661 O O . GLN A 1 79 ? 9.491 5.434 -20.891 1.00 90.12 79 GLN A O 1
ATOM 666 N N . HIS A 1 80 ? 8.868 5.541 -23.048 1.00 93.44 80 HIS A N 1
ATOM 667 C CA . HIS A 1 80 ? 7.643 6.305 -22.775 1.00 93.44 80 HIS A CA 1
ATOM 668 C C . HIS A 1 80 ? 6.732 5.585 -21.778 1.00 93.44 80 HIS A C 1
ATOM 670 O O . HIS A 1 80 ? 6.334 6.164 -20.773 1.00 93.44 80 HIS A O 1
ATOM 676 N N . ARG A 1 81 ? 6.484 4.288 -21.999 1.00 90.44 81 ARG A N 1
ATOM 677 C CA . ARG A 1 81 ? 5.657 3.494 -21.087 1.00 90.44 81 ARG A CA 1
ATOM 678 C C . ARG A 1 81 ? 6.264 3.409 -19.689 1.00 90.44 81 ARG A C 1
ATOM 680 O O . ARG A 1 81 ? 5.541 3.498 -18.706 1.00 90.44 81 ARG A O 1
ATOM 687 N N . ARG A 1 82 ? 7.584 3.247 -19.577 1.00 93.19 82 ARG A N 1
ATOM 688 C CA . ARG A 1 82 ? 8.274 3.241 -18.283 1.00 93.19 82 ARG A CA 1
ATOM 689 C C . ARG A 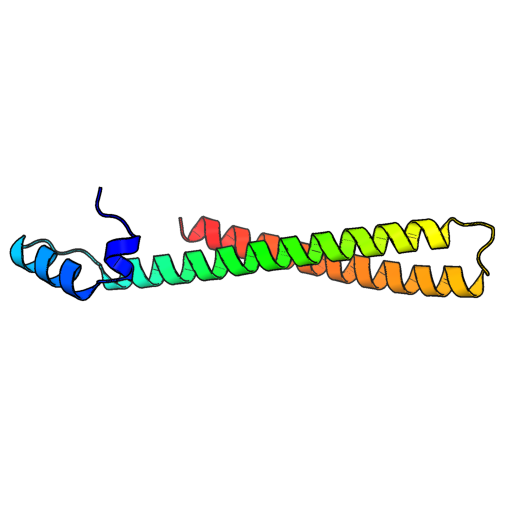1 82 ? 8.066 4.566 -17.557 1.00 93.19 82 ARG A C 1
ATOM 691 O O . ARG A 1 82 ? 7.775 4.545 -16.368 1.00 93.19 82 ARG A O 1
ATOM 698 N N . ASP A 1 83 ? 8.209 5.687 -18.254 1.00 91.62 83 ASP A N 1
ATOM 699 C CA . ASP A 1 83 ? 8.073 7.014 -17.657 1.00 91.62 83 ASP A CA 1
ATOM 700 C C . ASP A 1 83 ? 6.629 7.253 -17.160 1.00 91.62 83 ASP A C 1
ATOM 702 O O . ASP A 1 83 ? 6.447 7.724 -16.036 1.00 91.62 83 ASP A O 1
ATOM 706 N N . ASP A 1 84 ? 5.613 6.798 -17.905 1.00 92.56 84 ASP A N 1
ATOM 707 C CA . ASP A 1 84 ? 4.207 6.812 -17.462 1.00 92.56 84 ASP A CA 1
ATOM 708 C C . ASP A 1 84 ? 3.993 5.969 -16.193 1.00 92.56 84 ASP A C 1
ATOM 710 O O . ASP A 1 84 ? 3.333 6.394 -15.238 1.00 92.56 84 ASP A O 1
ATOM 714 N N . LEU A 1 85 ? 4.569 4.762 -16.150 1.00 90.38 85 LEU A N 1
ATOM 715 C CA . LEU A 1 85 ? 4.454 3.881 -14.987 1.00 90.38 85 LEU A CA 1
ATOM 716 C C . LEU A 1 85 ? 5.194 4.435 -13.767 1.00 90.38 85 LEU A C 1
ATOM 718 O O . LEU A 1 85 ? 4.713 4.281 -12.645 1.00 90.38 85 LEU A O 1
ATOM 722 N N . VAL A 1 86 ? 6.335 5.097 -13.965 1.00 90.50 86 VAL A N 1
ATOM 723 C CA . VAL A 1 86 ? 7.068 5.789 -12.896 1.00 90.50 86 VAL A CA 1
ATOM 724 C C . VAL A 1 86 ? 6.234 6.946 -12.349 1.00 90.50 86 VAL A C 1
ATOM 726 O O . VAL A 1 86 ? 6.108 7.069 -11.130 1.00 90.50 86 VAL A O 1
ATOM 729 N N . ALA A 1 87 ? 5.603 7.742 -13.216 1.00 92.88 87 ALA A N 1
ATOM 730 C CA . ALA A 1 87 ? 4.703 8.814 -12.795 1.00 92.88 87 ALA A CA 1
ATOM 731 C C . ALA A 1 87 ? 3.525 8.266 -11.971 1.00 92.88 87 ALA A C 1
ATOM 733 O O . ALA A 1 87 ? 3.250 8.762 -10.876 1.00 92.88 87 ALA A O 1
ATOM 734 N N . ARG A 1 88 ? 2.889 7.181 -12.436 1.00 89.69 88 ARG A N 1
ATOM 735 C CA . ARG A 1 88 ? 1.818 6.504 -11.690 1.00 89.69 88 ARG A CA 1
ATOM 736 C C . ARG A 1 88 ? 2.306 5.947 -10.353 1.00 89.69 88 ARG A C 1
ATOM 738 O O . ARG A 1 88 ? 1.622 6.097 -9.346 1.00 89.69 88 ARG A O 1
ATOM 745 N N . SER A 1 89 ? 3.484 5.326 -10.325 1.00 88.75 89 SER A N 1
ATOM 746 C CA . SER A 1 89 ? 4.072 4.804 -9.090 1.00 88.75 89 SER A CA 1
ATOM 747 C C . SER A 1 89 ? 4.345 5.916 -8.078 1.00 88.75 89 SER A C 1
ATOM 749 O O . SER A 1 89 ? 4.134 5.702 -6.891 1.00 88.75 89 SER A O 1
ATOM 751 N N . SER A 1 90 ? 4.806 7.086 -8.527 1.00 91.00 90 SER A N 1
ATOM 752 C CA . SER A 1 90 ? 5.028 8.251 -7.662 1.00 91.00 90 SER A CA 1
ATOM 753 C C . SER A 1 90 ? 3.715 8.770 -7.070 1.00 91.00 90 SER A C 1
ATOM 755 O O . SER A 1 90 ? 3.611 8.971 -5.863 1.00 91.00 90 SER A O 1
ATOM 757 N N . PHE A 1 91 ? 2.676 8.890 -7.903 1.00 90.88 91 PHE A N 1
ATOM 758 C CA . PHE A 1 91 ? 1.341 9.293 -7.459 1.00 90.88 91 PHE A CA 1
ATOM 759 C C . PHE A 1 91 ? 0.767 8.343 -6.398 1.00 90.88 91 PHE A C 1
ATOM 761 O O . PHE A 1 91 ? 0.272 8.788 -5.365 1.00 90.88 91 PHE A O 1
ATOM 768 N N . LEU A 1 92 ? 0.883 7.031 -6.620 1.00 88.69 92 LEU A N 1
ATOM 769 C CA . LEU A 1 92 ? 0.449 6.026 -5.650 1.00 88.69 92 LEU A CA 1
ATOM 770 C C . LEU A 1 92 ? 1.242 6.098 -4.340 1.00 88.69 92 LEU A C 1
ATOM 772 O O . LEU A 1 92 ? 0.656 5.923 -3.277 1.00 88.69 92 LEU A O 1
ATOM 776 N N . SER A 1 93 ? 2.544 6.394 -4.388 1.00 86.56 93 SER A N 1
ATOM 777 C CA . SER A 1 93 ? 3.335 6.623 -3.172 1.00 86.56 93 SER A CA 1
ATOM 778 C C . SER A 1 93 ? 2.827 7.831 -2.381 1.00 86.56 93 SER A C 1
ATOM 780 O O . SER A 1 93 ? 2.674 7.732 -1.170 1.00 86.56 93 SER A O 1
ATOM 782 N N . GLN A 1 94 ? 2.486 8.934 -3.053 1.00 91.50 94 GLN A N 1
ATOM 783 C CA . GLN A 1 94 ? 1.927 10.113 -2.386 1.00 91.50 94 GLN A CA 1
ATOM 784 C C . GLN A 1 94 ? 0.551 9.827 -1.761 1.00 91.50 94 GLN A C 1
ATOM 786 O O . GLN A 1 94 ? 0.264 10.276 -0.652 1.00 91.50 94 GLN A O 1
ATOM 791 N N . GLN A 1 95 ? -0.299 9.054 -2.444 1.00 88.00 95 GLN A N 1
ATOM 792 C CA . GLN A 1 95 ? -1.569 8.599 -1.869 1.00 88.00 95 GLN A CA 1
ATOM 793 C C . GLN A 1 95 ? -1.358 7.696 -0.651 1.00 88.00 95 GLN A C 1
ATOM 795 O O . GLN A 1 95 ? -2.070 7.837 0.341 1.00 88.00 95 GLN A O 1
ATOM 800 N N . LEU A 1 96 ? -0.379 6.790 -0.720 1.00 87.38 96 LEU A N 1
ATOM 801 C CA . LEU A 1 96 ? -0.036 5.893 0.378 1.00 87.38 96 LEU A CA 1
ATOM 802 C C . LEU A 1 96 ? 0.394 6.678 1.619 1.00 87.38 96 LEU A C 1
ATOM 804 O O . LEU A 1 96 ? -0.139 6.431 2.693 1.00 87.38 96 LEU A O 1
ATOM 808 N N . GLU A 1 97 ? 1.293 7.651 1.459 1.00 88.69 97 GLU A N 1
ATOM 809 C CA . GLU A 1 97 ? 1.735 8.526 2.551 1.00 88.69 97 GLU A CA 1
ATOM 810 C C . GLU A 1 97 ? 0.558 9.284 3.184 1.00 88.69 97 GLU A C 1
ATOM 812 O O . GLU A 1 97 ? 0.470 9.383 4.407 1.00 88.69 97 GLU A O 1
ATOM 817 N N . GLY A 1 98 ? -0.388 9.766 2.369 1.00 89.06 98 GLY A N 1
ATOM 818 C CA . GLY A 1 98 ? -1.598 10.428 2.863 1.00 89.06 98 GLY A CA 1
ATOM 819 C C . GLY A 1 98 ? -2.505 9.504 3.682 1.00 89.06 98 GLY A C 1
ATOM 820 O O . GLY A 1 98 ? -2.971 9.890 4.753 1.00 89.06 98 GLY A O 1
ATOM 821 N N . LEU A 1 99 ? -2.732 8.274 3.215 1.00 86.19 99 LEU A N 1
ATOM 822 C CA . LEU A 1 99 ? -3.546 7.287 3.935 1.00 86.19 99 LEU A CA 1
ATOM 823 C C . LEU A 1 99 ? -2.862 6.785 5.211 1.00 86.19 99 LEU A C 1
ATOM 825 O O . LEU A 1 99 ? -3.525 6.569 6.223 1.00 86.19 99 LEU A O 1
ATOM 829 N N . GLU A 1 100 ? -1.541 6.615 5.186 1.00 84.88 100 GLU A N 1
ATOM 830 C CA . GLU A 1 100 ? -0.759 6.248 6.368 1.00 84.88 100 GLU A CA 1
ATOM 831 C C . GLU A 1 100 ? -0.790 7.358 7.430 1.00 84.88 100 GLU A C 1
ATOM 833 O O . GLU A 1 100 ? -0.901 7.060 8.619 1.00 84.88 100 GLU A O 1
ATOM 838 N N . ALA A 1 101 ? -0.773 8.632 7.022 1.00 87.69 101 ALA A N 1
ATOM 839 C CA . ALA A 1 101 ? -0.960 9.756 7.937 1.00 87.69 101 ALA A CA 1
ATOM 840 C C . ALA A 1 101 ? -2.358 9.745 8.580 1.00 87.69 101 ALA A C 1
ATOM 842 O O . ALA A 1 101 ? -2.463 9.861 9.799 1.00 87.69 101 ALA A O 1
ATOM 843 N N . GLN A 1 102 ? -3.415 9.517 7.791 1.00 81.69 102 GLN A N 1
ATOM 844 C CA . GLN A 1 102 ? -4.788 9.403 8.306 1.00 81.69 102 GLN A CA 1
ATOM 845 C C . GLN A 1 102 ? -4.962 8.228 9.275 1.00 81.69 102 GLN A C 1
ATOM 847 O O . GLN A 1 102 ? -5.658 8.357 10.278 1.00 81.69 102 GLN A O 1
ATOM 852 N N . LEU A 1 103 ? -4.318 7.087 9.004 1.00 79.25 103 LEU A N 1
ATOM 853 C CA . LEU A 1 103 ? -4.312 5.945 9.923 1.00 79.25 103 LEU A 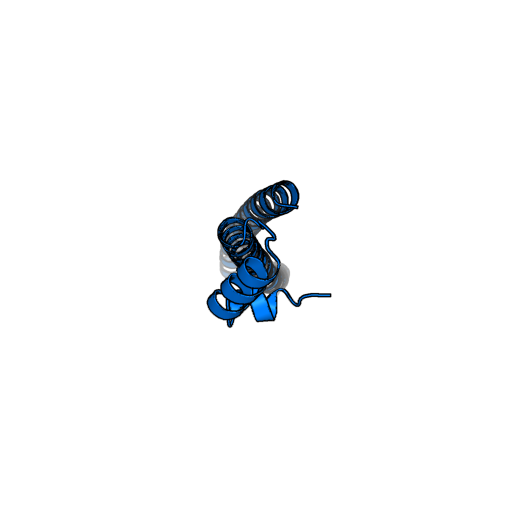CA 1
ATOM 854 C C . LEU A 1 103 ? -3.647 6.287 11.255 1.00 79.25 103 LEU A C 1
ATOM 856 O O . LEU A 1 103 ? -4.156 5.894 12.298 1.00 79.25 103 LEU A O 1
ATOM 860 N N . LYS A 1 104 ? -2.537 7.028 11.220 1.00 80.56 104 LYS A N 1
ATOM 861 C CA . LYS A 1 104 ? -1.802 7.431 12.421 1.00 80.56 104 LYS A CA 1
ATOM 862 C C . LYS A 1 104 ? -2.548 8.473 13.258 1.00 80.56 104 LYS A C 1
ATOM 864 O O . LYS A 1 104 ? -2.365 8.515 14.465 1.00 80.56 104 LYS A O 1
ATOM 869 N N . GLU A 1 105 ? -3.362 9.318 12.632 1.00 78.88 105 GLU A N 1
ATOM 870 C CA . GLU A 1 105 ? -4.246 10.257 13.341 1.00 78.88 105 GLU A CA 1
ATOM 871 C C . GLU A 1 105 ? -5.466 9.568 13.973 1.00 78.88 105 GLU A C 1
ATOM 873 O O . GLU A 1 105 ? -6.086 10.133 14.871 1.00 78.88 105 GLU A O 1
ATOM 878 N N . ALA A 1 106 ? -5.817 8.369 13.500 1.00 68.00 106 ALA A N 1
ATOM 879 C CA . ALA A 1 106 ? -6.925 7.569 14.017 1.00 68.00 106 ALA A CA 1
ATOM 880 C C . ALA A 1 106 ? -6.519 6.582 15.136 1.00 68.00 106 ALA A C 1
ATOM 882 O O . ALA A 1 106 ? -7.408 5.950 15.712 1.00 68.00 106 ALA A O 1
ATOM 883 N N . GLU A 1 107 ? -5.216 6.434 15.417 1.00 58.72 107 GLU A N 1
ATOM 884 C CA . GLU A 1 107 ? -4.648 5.706 16.573 1.00 58.72 107 GLU A CA 1
ATOM 885 C C . GLU A 1 107 ? -4.568 6.587 17.829 1.00 58.72 107 GLU A C 1
ATOM 887 O O . GLU A 1 107 ? -4.886 6.059 18.921 1.00 58.72 107 GLU A O 1
#